Protein AF-A0A8H5B2M3-F1 (afdb_monomer_lite)

pLDDT: mean 76.67, std 19.01, range [39.91, 97.5]

Organism: NCBI:txid980116

Secondary structure (DSSP, 8-state):
---------HHHHHHHHHHHHHHHHHHHHHS----HHHHHHHHHHHHHHS--SS--TT-TTSTT-TTSTT-------S----

Radius of gyration: 32.75 Å; chains: 1; bounding box: 96×36×66 Å

Foldseek 3Di:
DDPDPPPQDPVNVVVVVVVVVVVVVVVVVPDDDDDPVVVVVVVVVVVVVDDDPCPPPPPPVPLPDPPPPPNDDDPPPDDDDD

Sequence (82 aa):
MNSRPHKQSMSELKLRRLVEHNQRLREDLARPRVKVSEASASLIRYCKQTKDHLPSPHSAAFAFVPTTPFFPSTNQHTLESP

Structure (mmCIF, N/CA/C/O backbone):
data_AF-A0A8H5B2M3-F1
#
_entry.id   AF-A0A8H5B2M3-F1
#
loop_
_atom_site.group_PDB
_atom_site.id
_atom_site.type_symbol
_atom_site.label_atom_id
_atom_site.label_alt_id
_atom_site.label_comp_id
_atom_site.label_asym_id
_atom_site.label_entity_id
_atom_site.label_seq_id
_atom_site.pdbx_PDB_ins_code
_atom_site.Cartn_x
_atom_site.Cartn_y
_atom_site.Cartn_z
_atom_site.occupancy
_atom_site.B_iso_or_equiv
_atom_site.auth_seq_id
_atom_site.auth_comp_id
_atom_site.auth_asym_id
_atom_site.auth_atom_id
_atom_site.pdbx_PDB_model_num
ATOM 1 N N . MET A 1 1 ? -28.667 30.668 39.173 1.00 40.34 1 MET A N 1
ATOM 2 C CA . MET A 1 1 ? -28.717 29.478 38.294 1.00 40.34 1 MET A CA 1
ATOM 3 C C . MET A 1 1 ? -27.289 28.963 38.192 1.00 40.34 1 MET A C 1
ATOM 5 O O . MET A 1 1 ? -26.506 29.507 37.427 1.00 40.34 1 MET A O 1
ATOM 9 N N . ASN A 1 2 ? -26.880 28.043 39.067 1.00 40.28 2 ASN A N 1
ATOM 10 C CA . ASN A 1 2 ? -25.464 27.678 39.186 1.00 40.28 2 ASN A CA 1
ATOM 11 C C . ASN A 1 2 ? -25.091 26.674 38.092 1.00 40.28 2 ASN A C 1
ATOM 13 O O . ASN A 1 2 ? -25.255 25.467 38.266 1.00 40.28 2 ASN A O 1
ATOM 17 N N . SER A 1 3 ? -24.578 27.176 36.971 1.00 57.75 3 SER A N 1
ATOM 18 C CA . SER A 1 3 ? -23.937 26.387 35.921 1.00 57.75 3 SER A CA 1
ATOM 19 C C . SER A 1 3 ? -22.619 25.812 36.446 1.00 57.75 3 SER A C 1
ATOM 21 O O . SER A 1 3 ? -21.548 26.392 36.273 1.00 57.75 3 SER A O 1
ATOM 23 N N . ARG A 1 4 ? -22.694 24.674 37.147 1.00 58.16 4 ARG A N 1
ATOM 24 C CA . ARG A 1 4 ? -21.511 23.871 37.475 1.00 58.16 4 ARG A CA 1
ATOM 25 C C . ARG A 1 4 ? -20.871 23.418 36.155 1.00 58.16 4 ARG A C 1
ATOM 27 O O . ARG A 1 4 ? -21.579 22.798 35.362 1.00 58.16 4 ARG A O 1
ATOM 34 N N . PRO A 1 5 ? -19.572 23.673 35.911 1.00 58.34 5 PRO A N 1
ATOM 35 C CA . PRO A 1 5 ? -18.887 23.102 34.761 1.00 58.34 5 PRO A CA 1
ATOM 36 C C . PRO A 1 5 ?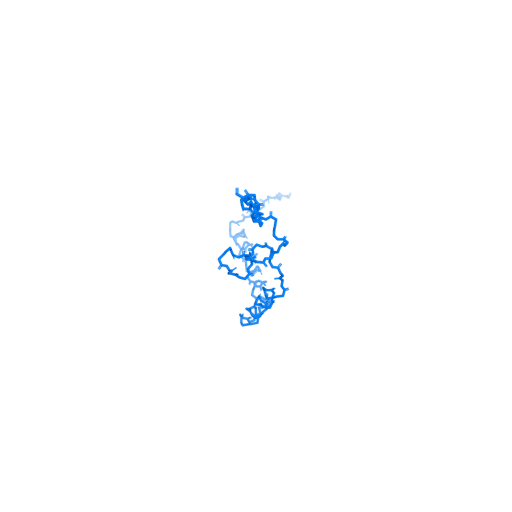 -18.958 21.584 34.911 1.00 58.34 5 PRO A C 1
ATOM 38 O O . PRO A 1 5 ? -18.424 21.016 35.868 1.00 58.34 5 PRO A O 1
ATOM 41 N N . HIS A 1 6 ? -19.714 20.937 34.026 1.00 61.44 6 HIS A N 1
ATOM 42 C CA . HIS A 1 6 ? -19.852 19.491 34.016 1.00 61.44 6 HIS A CA 1
ATOM 43 C C . HIS A 1 6 ? -18.458 18.928 33.741 1.00 61.44 6 HIS A C 1
ATOM 45 O O . HIS A 1 6 ? -17.959 19.013 32.621 1.00 61.44 6 HIS A O 1
ATOM 51 N N . LYS A 1 7 ? -17.785 18.438 34.789 1.00 63.06 7 LYS A N 1
ATOM 52 C CA . LYS A 1 7 ? -16.563 17.648 34.652 1.00 63.06 7 LYS A CA 1
ATOM 53 C C . LYS A 1 7 ? -16.928 16.520 33.699 1.00 63.06 7 LYS A C 1
ATOM 55 O O . LYS A 1 7 ? -17.718 15.661 34.084 1.00 63.06 7 LYS A O 1
ATOM 60 N N . GLN A 1 8 ? -16.429 16.578 32.464 1.00 65.94 8 GLN A N 1
ATOM 61 C CA . GLN A 1 8 ? -16.653 15.527 31.481 1.00 65.94 8 GLN A CA 1
ATOM 62 C C . GLN A 1 8 ? -16.348 14.197 32.149 1.00 65.94 8 GLN A C 1
ATOM 64 O O . GLN A 1 8 ? -15.229 13.959 32.610 1.00 65.94 8 GLN A O 1
ATOM 69 N N . SER A 1 9 ? -17.372 13.358 32.256 1.00 80.00 9 SER A N 1
ATOM 70 C CA . SER A 1 9 ? -17.200 12.013 32.768 1.00 80.00 9 SER A CA 1
ATOM 71 C C . SER A 1 9 ? -16.133 11.316 31.922 1.00 80.00 9 SER A C 1
ATOM 73 O O . SER A 1 9 ? -16.129 11.431 30.694 1.00 80.00 9 SER A O 1
ATOM 75 N N . MET A 1 10 ? -15.245 10.546 32.554 1.00 84.19 10 MET A N 1
ATOM 76 C CA . MET A 1 10 ? -14.267 9.712 31.846 1.00 84.19 10 MET A CA 1
ATOM 77 C C . MET A 1 10 ? -14.920 8.829 30.770 1.00 84.19 10 MET A C 1
ATOM 79 O O . MET A 1 10 ? -14.260 8.480 29.793 1.00 84.19 10 MET A O 1
ATOM 83 N N . SER A 1 11 ? -16.204 8.478 30.923 1.00 85.62 11 SER A N 1
ATOM 84 C CA . SER A 1 11 ? -16.975 7.764 29.899 1.00 85.62 11 SER A CA 1
ATOM 85 C C . SER A 1 11 ? -17.196 8.592 28.629 1.00 85.62 11 SER A C 1
ATOM 87 O O . SER A 1 11 ? -17.006 8.071 27.534 1.00 85.62 11 SER A O 1
ATOM 89 N N . GLU A 1 12 ? -17.524 9.878 28.751 1.00 88.06 12 GLU A N 1
ATOM 90 C CA . GLU A 1 12 ? -17.749 10.772 27.611 1.00 88.06 12 GLU A CA 1
ATOM 91 C C . GLU A 1 12 ? -16.442 11.049 26.859 1.00 88.06 12 GLU A C 1
ATOM 93 O O . GLU A 1 12 ? -16.399 11.004 25.631 1.00 88.06 12 GLU A O 1
ATOM 98 N N . LEU A 1 13 ? -15.341 11.250 27.590 1.00 91.75 13 LEU A N 1
ATOM 99 C CA . LEU A 1 13 ? -14.021 11.438 26.988 1.00 91.75 13 LEU A CA 1
ATOM 100 C C . LEU A 1 13 ? -13.555 10.186 26.227 1.00 91.75 13 LEU A C 1
ATOM 102 O O . LEU A 1 13 ? -13.028 10.290 25.119 1.00 91.75 13 LEU A O 1
ATOM 106 N N . LYS A 1 14 ? -13.759 8.994 26.802 1.00 92.19 14 LYS A N 1
ATOM 107 C CA . LYS A 1 14 ? -13.456 7.719 26.132 1.00 92.19 14 LYS A CA 1
ATOM 108 C C . LYS A 1 14 ? -14.318 7.520 24.885 1.00 92.19 14 LYS A C 1
ATOM 110 O O . LYS A 1 14 ? -13.787 7.102 23.859 1.00 92.19 14 LYS A O 1
ATOM 115 N N . LEU A 1 15 ? -15.609 7.852 24.957 1.00 93.12 15 LEU A N 1
ATOM 116 C CA . LEU A 1 15 ? -16.519 7.774 23.815 1.00 93.12 15 LEU A CA 1
ATOM 117 C C . LEU A 1 15 ? -16.050 8.675 22.667 1.00 93.12 15 LEU A C 1
ATOM 119 O O . LEU A 1 15 ? -15.943 8.203 21.540 1.00 93.12 15 LEU A O 1
ATOM 123 N N . ARG A 1 16 ? -15.696 9.934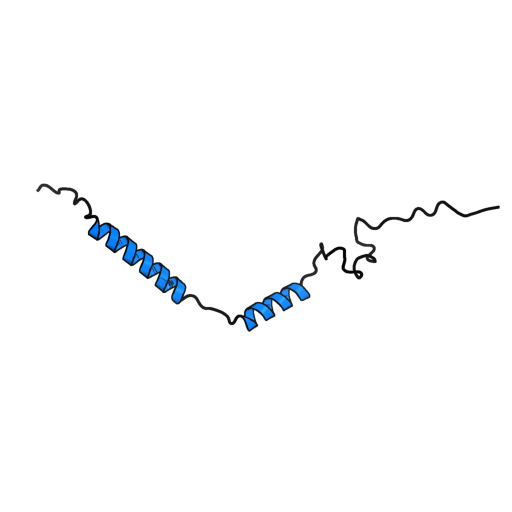 22.955 1.00 93.75 16 ARG A N 1
ATOM 124 C CA . ARG A 1 16 ? -15.162 10.867 21.946 1.00 93.75 16 ARG A CA 1
ATOM 125 C C . ARG A 1 16 ? -13.922 10.307 21.246 1.00 93.75 16 ARG A C 1
ATOM 127 O O . ARG A 1 16 ? -13.893 10.246 20.022 1.00 93.75 16 ARG A O 1
ATOM 134 N N . ARG A 1 17 ? -12.952 9.791 22.010 1.00 95.38 17 ARG A N 1
ATOM 135 C CA . ARG A 1 17 ? -11.741 9.157 21.453 1.00 95.38 17 ARG A CA 1
ATOM 136 C C . ARG A 1 17 ? -12.059 7.961 20.555 1.00 95.38 17 ARG A C 1
ATOM 138 O O . ARG A 1 17 ? -11.428 7.794 19.517 1.00 95.38 17 ARG A O 1
ATOM 145 N N . LEU A 1 18 ? -13.022 7.125 20.948 1.00 96.50 18 LEU A N 1
ATOM 146 C CA . LEU A 1 18 ? -13.442 5.975 20.144 1.00 96.50 18 LEU A CA 1
ATOM 147 C C . LEU A 1 18 ? -14.094 6.405 18.832 1.00 96.50 18 LEU A C 1
ATOM 149 O O . LEU A 1 18 ? -13.801 5.817 17.796 1.00 96.50 18 LEU A O 1
ATOM 153 N N . VAL A 1 19 ? -14.942 7.433 18.863 1.00 96.81 19 VAL A N 1
ATOM 154 C CA . VAL A 1 19 ? -15.587 7.976 17.661 1.00 96.81 19 VAL A CA 1
ATOM 155 C C . VAL A 1 19 ? -14.545 8.558 16.707 1.00 96.81 19 VAL A C 1
ATOM 157 O O . VAL A 1 19 ? -14.550 8.220 15.527 1.00 96.81 19 VAL A O 1
ATOM 160 N N . GLU A 1 20 ? -13.607 9.356 17.216 1.00 96.88 20 GLU A N 1
ATOM 161 C CA . GLU A 1 20 ? -12.502 9.904 16.420 1.00 96.88 20 GLU A CA 1
ATOM 162 C C . GLU A 1 20 ? -11.630 8.799 15.810 1.00 96.88 20 GLU A C 1
ATOM 164 O O . GLU A 1 20 ? -11.269 8.859 14.635 1.00 96.88 20 GLU A O 1
ATOM 169 N N . HIS A 1 21 ? -11.307 7.759 16.583 1.00 97.50 21 HIS A N 1
ATOM 170 C CA . HIS A 1 21 ? -10.531 6.630 16.078 1.00 97.50 21 HIS A CA 1
ATOM 171 C C . HIS A 1 21 ? -11.295 5.847 15.006 1.00 97.50 21 HIS A C 1
ATOM 173 O O . HIS A 1 21 ? -10.732 5.511 13.967 1.00 97.50 21 HIS A O 1
ATOM 179 N N . ASN A 1 22 ? -12.586 5.600 15.225 1.00 97.44 22 ASN A N 1
ATOM 180 C CA . ASN A 1 22 ? -13.438 4.927 14.255 1.00 97.44 22 ASN A CA 1
ATOM 181 C C . ASN A 1 22 ? -13.531 5.716 12.943 1.00 97.44 22 ASN A C 1
ATOM 183 O O . ASN A 1 22 ? -13.475 5.119 11.870 1.00 97.44 22 ASN A O 1
ATOM 187 N N . GLN A 1 23 ? -13.606 7.045 13.030 1.00 97.44 23 GLN A N 1
ATOM 188 C CA . GLN A 1 23 ? -13.594 7.921 11.866 1.00 97.44 23 GLN A CA 1
ATOM 189 C C . GLN A 1 23 ? -12.296 7.768 11.058 1.00 97.44 23 GLN A C 1
ATOM 191 O O . GLN A 1 23 ? -12.362 7.505 9.860 1.00 97.44 23 GLN A O 1
ATOM 196 N N . ARG A 1 24 ? -11.127 7.812 11.713 1.00 96.62 24 ARG A N 1
ATOM 197 C CA . ARG A 1 24 ? -9.825 7.594 11.048 1.00 96.62 24 ARG A CA 1
ATOM 198 C C . ARG A 1 24 ? -9.738 6.221 10.377 1.00 96.62 24 ARG A C 1
ATOM 200 O O . ARG A 1 24 ? -9.310 6.119 9.235 1.00 96.62 24 ARG A O 1
ATOM 207 N N . LEU A 1 25 ? -10.210 5.170 11.050 1.00 97.12 25 LEU A N 1
ATOM 208 C CA . LEU A 1 25 ? -10.235 3.821 10.476 1.00 97.12 25 LEU A CA 1
ATOM 209 C C . LEU A 1 25 ? -11.144 3.725 9.243 1.00 97.12 25 LEU A C 1
ATOM 211 O O . LEU A 1 25 ? -10.807 3.027 8.289 1.00 97.12 25 LEU A O 1
ATOM 215 N N . ARG A 1 26 ? -12.291 4.415 9.247 1.00 96.50 26 ARG A N 1
ATOM 216 C CA . ARG A 1 26 ? -13.188 4.474 8.082 1.00 96.50 26 ARG A CA 1
ATOM 217 C C . ARG A 1 26 ? -12.542 5.202 6.908 1.00 96.50 26 ARG A C 1
ATOM 219 O O . ARG A 1 26 ? -12.671 4.739 5.779 1.00 96.50 26 ARG A O 1
ATOM 226 N N . GLU A 1 27 ? -11.830 6.293 7.169 1.00 96.38 27 GLU A N 1
ATOM 227 C CA . GLU A 1 27 ? -11.074 7.032 6.152 1.00 96.38 27 GLU A CA 1
ATOM 228 C C . GLU A 1 27 ? -9.945 6.180 5.552 1.00 96.38 27 GLU A C 1
ATOM 230 O O . GLU A 1 27 ? -9.808 6.108 4.330 1.00 96.38 27 GLU A O 1
ATOM 235 N N . ASP A 1 28 ? -9.189 5.467 6.390 1.00 94.25 28 ASP A N 1
ATOM 236 C CA . ASP A 1 28 ? -8.123 4.560 5.949 1.00 94.25 28 ASP A CA 1
ATOM 237 C C . ASP A 1 28 ? -8.661 3.365 5.151 1.00 94.25 28 ASP A C 1
ATOM 239 O O . ASP A 1 28 ? -8.026 2.912 4.194 1.00 94.25 28 ASP A O 1
ATOM 243 N N . LEU A 1 29 ? -9.842 2.859 5.516 1.00 94.56 29 LEU A N 1
ATOM 244 C CA . LEU A 1 29 ? -10.519 1.790 4.783 1.00 94.56 29 LEU A CA 1
ATOM 245 C C . LEU A 1 29 ? -10.999 2.271 3.410 1.00 94.56 29 LEU A C 1
ATOM 247 O O . LEU A 1 29 ? -10.873 1.535 2.433 1.00 94.56 29 LEU A O 1
ATOM 251 N N . ALA A 1 30 ? -11.519 3.496 3.326 1.00 95.94 30 ALA A N 1
ATOM 252 C CA . ALA A 1 30 ? -11.995 4.090 2.080 1.00 95.94 30 ALA A CA 1
ATOM 253 C C . ALA A 1 30 ? -10.859 4.511 1.128 1.00 95.94 30 ALA A C 1
ATOM 255 O O . ALA A 1 30 ? -11.121 4.816 -0.038 1.00 95.94 30 ALA A O 1
ATOM 256 N N . ARG A 1 31 ? -9.599 4.538 1.589 1.00 95.00 31 ARG A N 1
ATOM 257 C CA . ARG A 1 31 ? -8.458 4.943 0.762 1.00 95.00 31 ARG A CA 1
ATOM 258 C C . ARG A 1 31 ? -8.259 3.958 -0.407 1.00 95.00 31 ARG A C 1
ATOM 260 O O . ARG A 1 31 ? -8.072 2.761 -0.168 1.00 95.00 31 ARG A O 1
ATOM 267 N N . PRO A 1 32 ? -8.242 4.432 -1.669 1.00 94.50 32 PRO A N 1
ATOM 268 C CA . PRO A 1 32 ? -8.080 3.559 -2.827 1.00 94.50 32 PRO A CA 1
ATOM 269 C C . PRO A 1 32 ? -6.705 2.884 -2.812 1.00 94.50 32 PRO A C 1
ATOM 271 O O . PRO A 1 32 ? -5.681 3.526 -2.572 1.00 94.50 32 PRO A O 1
ATOM 274 N N . ARG A 1 33 ? -6.683 1.575 -3.079 1.00 95.19 33 ARG A N 1
ATOM 275 C CA . ARG A 1 33 ? -5.462 0.764 -3.150 1.00 95.19 33 ARG A CA 1
ATOM 276 C C . ARG A 1 33 ? -5.220 0.321 -4.588 1.00 95.19 33 ARG A C 1
ATOM 278 O O . ARG A 1 33 ? -6.145 -0.124 -5.261 1.00 95.19 33 ARG A O 1
ATOM 285 N N . VAL A 1 34 ? -3.969 0.398 -5.028 1.00 95.06 34 VAL A N 1
ATOM 286 C CA . VAL A 1 34 ? -3.523 -0.169 -6.308 1.00 95.06 34 VAL A CA 1
ATOM 287 C C . VAL A 1 34 ? -3.092 -1.621 -6.122 1.00 95.06 34 VAL A C 1
ATOM 289 O O . VAL A 1 34 ? -2.714 -2.037 -5.023 1.00 95.06 34 VAL A O 1
ATOM 292 N N . LYS A 1 35 ? -3.128 -2.412 -7.197 1.00 96.88 35 LYS A N 1
ATOM 293 C CA . LYS A 1 35 ? -2.602 -3.781 -7.156 1.00 96.88 35 LYS A CA 1
ATOM 294 C C . LYS A 1 35 ? -1.085 -3.741 -7.016 1.00 96.88 35 LYS A C 1
ATOM 296 O O . LYS A 1 35 ? -0.417 -2.939 -7.663 1.00 96.88 35 LYS A O 1
ATOM 301 N N . VAL A 1 36 ? -0.530 -4.666 -6.236 1.00 97.06 36 VAL A N 1
ATOM 302 C CA . VAL A 1 36 ? 0.926 -4.765 -6.047 1.00 97.06 36 VAL A CA 1
ATOM 303 C C . VAL A 1 36 ? 1.639 -4.952 -7.386 1.00 97.06 36 VAL A C 1
ATOM 305 O O . VAL A 1 36 ? 2.628 -4.280 -7.642 1.00 97.06 36 VAL A O 1
ATOM 308 N N . SER A 1 37 ? 1.091 -5.774 -8.286 1.00 97.19 37 SER A N 1
ATOM 309 C CA . SER A 1 37 ? 1.649 -5.977 -9.629 1.00 97.19 37 SER A CA 1
ATOM 310 C C . SER A 1 37 ? 1.772 -4.677 -10.433 1.00 97.19 37 SER A C 1
ATOM 312 O O . SER A 1 37 ? 2.762 -4.474 -11.131 1.00 97.19 37 SER A O 1
ATOM 314 N N . GLU A 1 38 ? 0.786 -3.785 -10.320 1.00 96.62 38 GLU A N 1
ATOM 315 C CA . GLU A 1 38 ? 0.775 -2.481 -10.988 1.00 96.62 38 GLU A CA 1
ATOM 316 C C . GLU A 1 38 ? 1.795 -1.526 -10.358 1.00 96.62 38 GLU A C 1
ATOM 318 O O . GLU A 1 38 ? 2.600 -0.918 -11.066 1.00 96.62 38 GLU A O 1
ATOM 323 N N . ALA A 1 39 ? 1.824 -1.460 -9.024 1.00 96.94 39 ALA A N 1
ATOM 324 C CA . ALA A 1 39 ? 2.801 -0.663 -8.289 1.00 96.94 39 ALA A CA 1
ATOM 325 C C . ALA A 1 39 ? 4.245 -1.095 -8.607 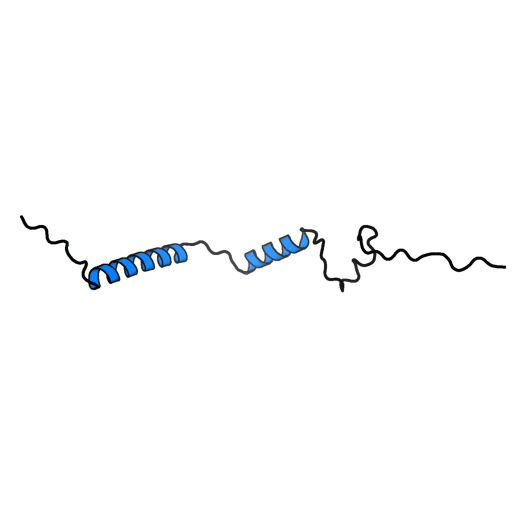1.00 96.94 39 ALA A C 1
ATOM 327 O O . ALA A 1 39 ? 5.090 -0.255 -8.920 1.00 96.94 39 ALA A O 1
ATOM 328 N N . SER A 1 40 ? 4.525 -2.402 -8.605 1.00 97.12 40 SER A N 1
ATOM 329 C CA . SER A 1 40 ? 5.839 -2.956 -8.949 1.00 97.12 40 SER A CA 1
ATOM 330 C C . SER A 1 40 ? 6.234 -2.649 -10.393 1.00 97.12 40 SER A C 1
ATOM 332 O O . SER A 1 40 ? 7.373 -2.257 -10.642 1.00 97.12 40 SER A O 1
ATOM 334 N N . ALA A 1 41 ? 5.306 -2.772 -11.348 1.00 96.81 41 ALA A N 1
ATOM 335 C CA . ALA A 1 41 ? 5.575 -2.438 -12.746 1.00 96.81 41 ALA A CA 1
ATOM 336 C C . ALA A 1 41 ? 5.915 -0.948 -12.931 1.00 96.81 41 ALA A C 1
ATOM 338 O O . ALA A 1 41 ? 6.818 -0.616 -13.702 1.00 96.81 41 ALA A O 1
ATOM 339 N N . SER A 1 42 ? 5.230 -0.061 -12.201 1.00 94.88 42 SER A N 1
ATOM 340 C CA . SER A 1 42 ? 5.513 1.378 -12.194 1.00 94.88 42 SER A CA 1
ATOM 341 C C . SER A 1 42 ? 6.915 1.683 -11.651 1.00 94.88 42 SER A C 1
ATOM 343 O O . SER A 1 42 ? 7.685 2.393 -12.298 1.00 94.88 42 SER A O 1
ATOM 345 N N . LEU A 1 43 ? 7.297 1.065 -10.526 1.00 95.94 43 LEU A N 1
ATOM 346 C CA . LEU A 1 43 ? 8.636 1.215 -9.942 1.00 95.94 43 LEU A CA 1
ATOM 347 C C . LEU A 1 43 ? 9.742 0.729 -10.887 1.00 95.94 43 LEU A C 1
ATOM 349 O O . LEU A 1 43 ? 10.716 1.442 -11.112 1.00 95.94 43 LEU A O 1
ATOM 353 N N . ILE A 1 44 ? 9.574 -0.448 -11.501 1.00 94.50 44 ILE A N 1
ATOM 354 C CA . ILE A 1 44 ? 10.540 -0.982 -12.475 1.00 94.50 44 ILE A CA 1
ATOM 355 C C . ILE A 1 44 ? 10.704 -0.019 -13.652 1.00 94.50 44 ILE A C 1
ATOM 357 O O . ILE A 1 44 ? 11.823 0.220 -14.105 1.00 94.50 44 ILE A O 1
ATOM 361 N N . ARG A 1 45 ? 9.598 0.535 -14.161 1.00 95.12 45 ARG A N 1
ATOM 362 C CA . ARG A 1 45 ? 9.633 1.511 -15.253 1.00 95.12 45 ARG A CA 1
ATOM 363 C C . ARG A 1 45 ? 10.409 2.762 -14.848 1.00 95.12 45 ARG A C 1
ATOM 365 O O . ARG A 1 45 ? 11.287 3.174 -15.600 1.00 95.12 45 ARG A O 1
ATOM 372 N N . TYR A 1 46 ? 10.127 3.310 -13.668 1.00 94.75 46 TYR A N 1
ATOM 373 C CA . TYR A 1 46 ? 10.822 4.484 -13.141 1.00 94.75 46 TYR A CA 1
ATOM 374 C C . TYR A 1 46 ? 12.335 4.248 -13.036 1.00 94.75 46 TYR A C 1
ATOM 376 O O . TYR A 1 46 ? 13.116 5.020 -13.585 1.00 94.75 46 TYR A O 1
ATOM 384 N N . CYS A 1 47 ? 12.755 3.134 -12.431 1.00 90.94 47 CYS A N 1
ATOM 385 C CA . CYS A 1 47 ? 14.172 2.784 -12.300 1.00 90.94 47 CYS A CA 1
ATOM 386 C C . CYS A 1 47 ? 14.879 2.561 -13.647 1.00 90.94 47 CYS A C 1
ATOM 388 O O . CYS A 1 47 ? 16.086 2.746 -13.736 1.00 90.94 47 CYS A O 1
ATOM 390 N N . LYS A 1 48 ? 14.154 2.149 -14.695 1.00 88.00 48 LYS A N 1
ATOM 391 C CA . LYS A 1 48 ? 14.722 1.940 -16.039 1.00 88.00 48 LYS A CA 1
ATOM 392 C C . LYS A 1 48 ? 14.838 3.221 -16.862 1.00 88.00 48 LYS A C 1
ATOM 394 O O . LYS A 1 48 ? 15.684 3.289 -17.747 1.00 88.00 48 LYS A O 1
ATOM 399 N N . GLN A 1 49 ? 13.953 4.189 -16.637 1.00 89.06 49 GLN A N 1
ATOM 400 C CA . GLN A 1 49 ? 13.893 5.428 -17.419 1.00 89.06 49 GLN A CA 1
ATOM 401 C C . GLN A 1 49 ? 14.754 6.537 -16.816 1.00 89.06 49 GLN A C 1
ATOM 403 O O . GLN A 1 49 ? 15.286 7.372 -17.546 1.00 89.06 49 GLN A O 1
ATOM 408 N N . THR A 1 50 ? 14.906 6.540 -15.495 1.00 82.94 50 THR A N 1
ATOM 409 C CA . THR A 1 50 ? 15.701 7.540 -14.789 1.00 82.94 50 THR A CA 1
ATOM 410 C C . THR A 1 50 ? 17.168 7.124 -14.788 1.00 82.94 50 THR A C 1
ATOM 412 O O . THR A 1 50 ? 17.516 6.035 -14.335 1.00 82.94 50 THR A O 1
ATOM 415 N N . LYS A 1 51 ? 18.045 7.992 -15.300 1.00 77.38 51 LYS A N 1
ATOM 416 C CA . LYS A 1 51 ? 19.493 7.764 -15.284 1.00 77.38 51 LYS A CA 1
ATOM 417 C C . LYS A 1 51 ? 20.034 8.058 -13.886 1.00 77.38 51 LYS A C 1
ATOM 419 O O . LYS A 1 51 ? 19.971 9.195 -13.433 1.00 77.38 51 LYS A O 1
ATOM 424 N N . ASP A 1 52 ? 20.555 7.035 -13.218 1.00 79.75 52 ASP A N 1
ATOM 425 C CA . ASP A 1 52 ? 21.227 7.179 -11.927 1.00 79.75 52 ASP A CA 1
ATOM 426 C C . ASP A 1 52 ? 22.686 7.623 -12.139 1.00 79.75 52 ASP A C 1
ATOM 428 O O . ASP A 1 52 ? 23.397 7.066 -12.980 1.00 79.75 52 ASP A O 1
ATOM 432 N N . HIS A 1 53 ? 23.119 8.650 -11.407 1.00 77.62 53 HIS A N 1
ATOM 433 C CA . HIS A 1 53 ? 24.492 9.167 -11.431 1.00 77.62 53 HIS A CA 1
ATOM 434 C C . HIS A 1 53 ? 25.404 8.477 -10.406 1.00 77.62 53 HIS A C 1
ATOM 436 O O . HIS A 1 53 ? 26.618 8.670 -10.451 1.00 77.62 53 HIS A O 1
ATOM 442 N N . LEU A 1 54 ? 24.833 7.651 -9.523 1.00 77.50 54 LEU A N 1
ATOM 443 C CA . LEU A 1 54 ? 25.532 6.802 -8.561 1.00 77.50 54 LEU A CA 1
ATOM 444 C C . LEU A 1 54 ? 25.267 5.307 -8.838 1.00 77.50 54 LEU A C 1
ATOM 446 O O . LEU A 1 54 ? 24.887 4.573 -7.921 1.00 77.50 54 LEU A O 1
ATOM 450 N N . PRO A 1 55 ? 25.443 4.806 -10.078 1.00 64.12 55 PRO A N 1
ATOM 451 C CA . PRO A 1 55 ? 25.297 3.381 -10.323 1.00 64.12 55 PRO A CA 1
ATOM 452 C C . PRO A 1 55 ? 26.353 2.620 -9.517 1.00 64.12 55 PRO A C 1
ATOM 454 O O . PRO A 1 55 ? 27.487 3.077 -9.362 1.00 64.12 55 PRO A O 1
ATOM 457 N N . SER A 1 56 ? 25.969 1.450 -9.000 1.00 61.56 56 SER A N 1
ATOM 458 C CA . SER A 1 56 ? 26.853 0.592 -8.209 1.00 61.56 56 SER A CA 1
ATOM 459 C C . SER A 1 56 ? 28.236 0.458 -8.873 1.00 61.56 56 SER A C 1
ATOM 461 O O . SER A 1 56 ? 28.301 0.102 -10.059 1.00 61.56 56 SER A O 1
ATOM 463 N N . PRO A 1 57 ? 29.336 0.686 -8.126 1.00 57.25 57 PRO A N 1
ATOM 464 C CA . PRO A 1 57 ? 30.699 0.673 -8.662 1.00 57.25 57 PRO A CA 1
ATOM 465 C C . PRO A 1 57 ? 31.129 -0.694 -9.215 1.00 57.25 57 PRO A C 1
ATOM 467 O O . PRO A 1 57 ? 32.147 -0.788 -9.890 1.00 57.25 57 PRO A O 1
ATOM 470 N N . HIS A 1 58 ? 30.355 -1.756 -8.967 1.00 57.47 58 HIS A N 1
ATOM 471 C CA . HIS A 1 58 ? 30.611 -3.096 -9.498 1.00 57.47 58 HIS A CA 1
ATOM 472 C C . HIS A 1 58 ? 29.863 -3.396 -10.814 1.00 57.47 58 HIS A C 1
ATOM 474 O O . HIS A 1 58 ? 29.988 -4.485 -11.375 1.00 57.47 58 HIS A O 1
ATOM 480 N N . SER A 1 59 ? 29.072 -2.454 -11.341 1.00 50.94 59 SER A N 1
ATOM 481 C CA . SER A 1 59 ? 28.533 -2.586 -12.696 1.00 50.94 59 SER A CA 1
ATOM 482 C C . SER A 1 59 ? 29.628 -2.231 -13.710 1.00 50.94 59 SER A C 1
ATOM 484 O O . SER A 1 59 ? 29.936 -1.068 -13.956 1.00 50.94 59 SER A O 1
ATOM 486 N N . ALA A 1 60 ? 30.239 -3.260 -14.303 1.00 52.94 60 ALA A N 1
ATOM 487 C CA . ALA A 1 60 ? 31.367 -3.153 -15.237 1.00 52.94 60 ALA A CA 1
ATOM 488 C C . ALA A 1 60 ? 31.123 -2.226 -16.453 1.00 52.94 60 ALA A C 1
ATOM 490 O O . ALA A 1 60 ? 32.064 -1.855 -17.146 1.00 52.94 60 ALA A O 1
ATOM 491 N N . ALA A 1 61 ? 29.876 -1.815 -16.701 1.00 54.75 61 ALA A N 1
ATOM 492 C CA . ALA A 1 61 ? 29.502 -0.916 -17.787 1.00 54.75 61 ALA A CA 1
ATOM 493 C C . ALA A 1 61 ? 29.837 0.571 -17.534 1.00 54.75 61 ALA A C 1
ATOM 495 O O . ALA A 1 61 ? 29.872 1.337 -18.493 1.00 54.75 61 ALA A O 1
ATOM 496 N N . PHE A 1 62 ? 30.078 1.002 -16.286 1.00 52.78 62 PHE A N 1
ATOM 497 C CA . PH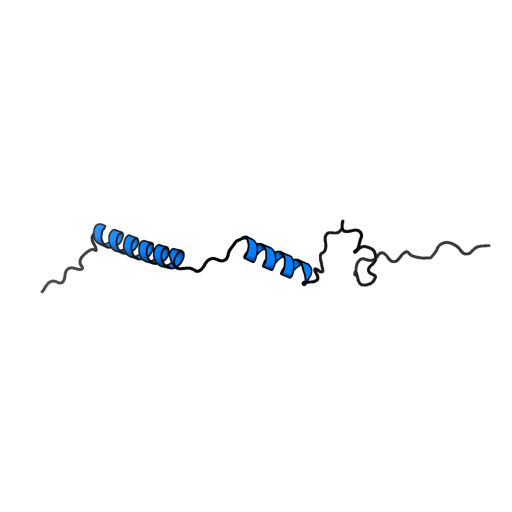E A 1 62 ? 30.289 2.429 -15.972 1.00 52.78 62 PHE A CA 1
ATOM 498 C C . PHE A 1 62 ? 31.758 2.852 -15.837 1.00 52.78 62 PHE A C 1
ATOM 500 O O . PHE A 1 62 ? 32.058 4.043 -15.894 1.00 52.78 62 PHE A O 1
ATOM 507 N N . ALA A 1 63 ? 32.684 1.895 -15.721 1.00 52.69 63 ALA A N 1
ATOM 508 C CA . ALA A 1 63 ? 34.119 2.169 -15.591 1.00 52.69 63 ALA A CA 1
ATOM 509 C C . ALA A 1 63 ? 34.764 2.743 -16.874 1.00 52.69 63 ALA A C 1
ATOM 511 O O . ALA A 1 63 ? 35.908 3.184 -16.843 1.00 52.69 63 ALA A O 1
ATOM 512 N N . PHE A 1 64 ? 34.033 2.769 -17.994 1.00 53.47 64 PHE A N 1
ATOM 513 C CA . PHE A 1 64 ? 34.508 3.258 -19.290 1.00 53.47 64 PHE A CA 1
ATOM 514 C C . PHE A 1 64 ? 33.662 4.432 -19.810 1.00 53.47 64 PHE A C 1
ATOM 516 O O . PHE A 1 64 ? 33.310 4.491 -20.986 1.00 53.47 64 PHE A O 1
ATOM 523 N N . VAL A 1 65 ? 33.273 5.366 -18.934 1.00 59.03 65 VAL A N 1
ATOM 524 C CA . VAL A 1 65 ? 32.643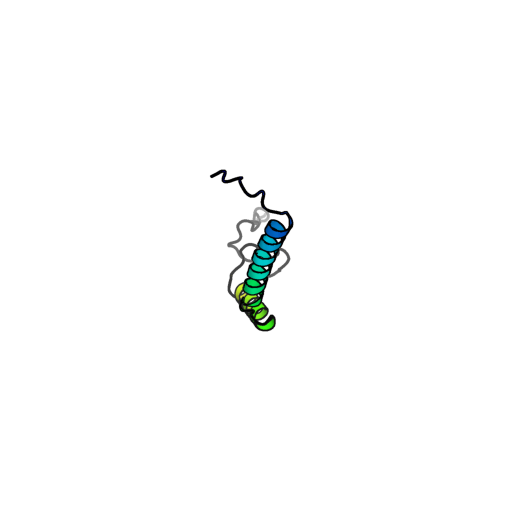 6.621 -19.370 1.00 59.03 65 VAL A CA 1
ATOM 525 C C . VAL A 1 65 ? 33.562 7.800 -19.021 1.00 59.03 65 VAL A C 1
ATOM 527 O O . VAL A 1 65 ? 33.736 8.100 -17.835 1.00 59.03 65 VAL A O 1
ATOM 530 N N . PRO A 1 66 ? 34.120 8.509 -20.024 1.00 58.41 66 PRO A N 1
ATOM 531 C CA . PRO A 1 66 ? 35.088 9.592 -19.815 1.00 58.41 66 PRO A CA 1
ATOM 532 C C . PRO A 1 66 ? 34.494 10.829 -19.123 1.00 58.41 66 PRO A C 1
ATOM 534 O O . PRO A 1 66 ? 35.226 11.723 -18.720 1.00 58.41 66 PRO A O 1
ATOM 537 N N . THR A 1 67 ? 33.170 10.893 -18.955 1.00 60.34 67 THR A N 1
ATOM 538 C CA . THR A 1 67 ? 32.488 11.965 -18.212 1.00 60.34 67 THR A CA 1
ATOM 539 C C . THR A 1 67 ? 32.444 11.733 -16.701 1.00 60.34 67 THR A C 1
ATOM 541 O O . THR A 1 67 ? 31.863 12.548 -15.987 1.00 60.34 67 THR A O 1
ATOM 544 N N . THR A 1 68 ? 32.990 10.625 -16.187 1.00 64.00 68 THR A N 1
ATOM 545 C CA . THR A 1 68 ? 33.072 10.415 -14.736 1.00 64.00 68 THR A CA 1
ATOM 546 C C . THR A 1 68 ? 34.235 11.230 -14.153 1.00 64.00 68 THR A C 1
ATOM 548 O O . THR A 1 68 ? 35.366 11.100 -14.618 1.00 64.00 68 THR A O 1
ATOM 551 N N . PRO A 1 69 ? 34.003 12.063 -13.121 1.00 64.38 69 PRO A N 1
ATOM 552 C CA . PRO A 1 69 ? 35.024 12.973 -12.585 1.00 64.38 69 PRO A CA 1
ATOM 553 C C . PRO A 1 69 ? 36.198 12.264 -11.883 1.00 64.38 69 PRO A C 1
ATOM 555 O O . PRO A 1 69 ? 37.137 12.927 -11.459 1.00 64.38 69 PRO A O 1
ATOM 558 N N . PHE A 1 70 ? 36.150 10.934 -11.748 1.00 63.94 70 PHE A N 1
ATOM 559 C CA . PHE A 1 70 ? 37.153 10.108 -11.066 1.00 63.94 70 PHE A CA 1
ATOM 560 C C . PHE A 1 70 ? 37.957 9.206 -12.018 1.00 63.94 70 PHE A C 1
ATOM 562 O O . PHE A 1 70 ? 38.644 8.293 -11.559 1.00 63.94 70 PHE A O 1
ATOM 569 N N . PHE A 1 71 ? 37.863 9.424 -13.337 1.00 62.03 71 PHE A N 1
ATOM 570 C CA . PHE A 1 71 ? 38.632 8.651 -14.312 1.00 62.03 71 PHE A CA 1
ATOM 571 C C . PHE A 1 71 ? 40.143 8.865 -14.086 1.00 62.03 71 PHE A C 1
ATOM 573 O O . PHE A 1 71 ? 40.601 10.011 -14.126 1.00 62.03 71 PHE A O 1
ATOM 580 N N . PRO A 1 72 ? 40.939 7.810 -13.825 1.00 64.88 72 PRO A N 1
ATOM 581 C CA . PRO A 1 72 ? 42.367 7.973 -13.603 1.00 64.88 72 PRO A CA 1
ATOM 582 C C . PRO A 1 72 ? 43.053 8.319 -14.930 1.00 64.88 72 PRO A C 1
ATOM 584 O O . PRO A 1 72 ? 43.158 7.479 -15.821 1.00 64.88 72 PRO A O 1
ATOM 587 N N . SER A 1 73 ? 43.547 9.552 -15.070 1.00 60.12 73 SER A N 1
ATOM 588 C CA . SER A 1 73 ? 44.475 9.902 -16.151 1.00 60.12 73 SER A CA 1
ATOM 589 C C . SER A 1 73 ? 45.770 9.114 -15.965 1.00 60.12 73 SER A C 1
ATOM 591 O O . SER A 1 73 ? 46.590 9.437 -15.105 1.00 60.12 73 SER A O 1
ATOM 593 N N . THR A 1 74 ? 45.965 8.0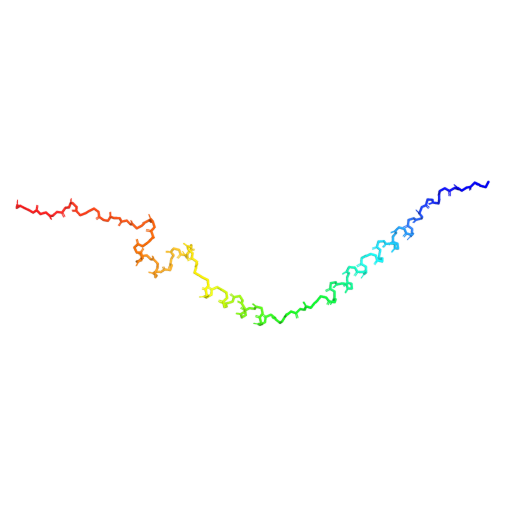62 -16.758 1.00 62.16 74 THR A N 1
ATOM 594 C CA . THR A 1 74 ? 47.256 7.380 -16.873 1.00 62.16 74 THR A CA 1
ATOM 595 C C . THR A 1 74 ? 48.292 8.382 -17.388 1.00 62.16 74 THR A C 1
ATOM 597 O O . THR A 1 74 ? 48.245 8.798 -18.544 1.00 62.16 74 THR A O 1
ATOM 600 N N . ASN A 1 75 ? 49.219 8.795 -16.519 1.00 50.12 75 ASN A N 1
ATOM 601 C CA . ASN A 1 75 ? 50.388 9.592 -16.888 1.00 50.12 75 ASN A CA 1
ATOM 602 C C . ASN A 1 75 ? 51.252 8.806 -17.890 1.00 50.12 75 ASN A C 1
ATOM 604 O O . ASN A 1 75 ? 51.906 7.836 -17.515 1.00 50.12 75 ASN A O 1
ATOM 608 N N . GLN A 1 76 ? 51.272 9.234 -19.154 1.00 52.97 76 GLN A N 1
ATOM 609 C CA . GLN A 1 76 ? 52.152 8.696 -20.199 1.00 52.97 76 GLN A CA 1
ATOM 610 C C . GLN A 1 76 ? 53.547 9.342 -20.155 1.00 52.97 76 GLN A C 1
ATOM 612 O O . GLN A 1 76 ? 53.961 10.001 -21.102 1.00 52.97 76 GLN A O 1
ATOM 617 N N . HIS A 1 77 ? 54.289 9.176 -19.059 1.00 50.84 77 HIS A N 1
ATOM 618 C CA . HIS A 1 77 ? 55.698 9.592 -19.007 1.00 50.84 77 HIS A CA 1
ATOM 619 C C . HIS A 1 77 ? 56.603 8.421 -18.624 1.00 50.84 77 HIS A C 1
ATOM 621 O O . HIS A 1 77 ? 57.330 8.440 -17.636 1.00 50.84 77 HIS A O 1
ATOM 627 N N . THR A 1 78 ? 56.550 7.349 -19.404 1.00 54.75 78 THR A N 1
ATOM 628 C CA . THR A 1 78 ? 57.642 6.375 -19.485 1.00 54.75 78 THR A CA 1
ATOM 629 C C . THR A 1 78 ? 57.598 5.784 -20.886 1.00 54.75 78 THR A C 1
ATOM 631 O O . THR A 1 78 ? 56.529 5.355 -21.307 1.00 54.75 78 THR A O 1
ATOM 634 N N . LEU A 1 79 ? 58.756 5.745 -21.551 1.00 54.28 79 LEU A N 1
ATOM 635 C CA . LEU A 1 79 ? 59.025 5.287 -22.924 1.00 54.28 79 LEU A CA 1
ATOM 636 C C . LEU A 1 79 ? 59.021 6.394 -23.991 1.00 54.28 79 LEU A C 1
ATOM 638 O O . LEU A 1 79 ? 58.038 6.590 -24.688 1.00 54.28 79 LEU A O 1
ATOM 642 N N . GLU A 1 80 ? 60.171 7.049 -24.150 1.00 45.59 80 GLU A N 1
ATOM 643 C CA . GLU A 1 80 ? 60.881 7.092 -25.437 1.00 45.59 80 GLU A CA 1
ATOM 644 C C . GLU A 1 80 ? 62.391 7.084 -25.135 1.00 45.59 80 GLU A C 1
ATOM 646 O O . GLU A 1 80 ? 62.875 7.841 -24.291 1.00 45.59 80 GLU A O 1
ATOM 651 N N . SER A 1 81 ? 63.079 6.122 -25.750 1.00 39.91 81 SER A N 1
ATOM 652 C CA . SER A 1 81 ? 64.520 5.822 -25.665 1.00 39.91 81 SER A CA 1
ATOM 653 C C . SER A 1 81 ? 65.357 6.863 -26.452 1.00 39.91 81 SER A C 1
ATOM 655 O O . SER A 1 81 ? 64.766 7.809 -26.976 1.00 39.91 81 SER A O 1
ATOM 657 N N . PRO A 1 82 ? 66.704 6.778 -26.551 1.00 60.88 82 PRO A N 1
ATOM 658 C CA . PRO A 1 82 ? 67.497 5.603 -26.965 1.00 60.88 82 PRO A CA 1
ATOM 659 C C . PRO A 1 82 ? 68.325 4.963 -25.844 1.00 60.88 82 PRO A C 1
ATOM 661 O O . PRO A 1 82 ? 68.925 5.711 -25.040 1.00 60.88 82 PRO A O 1
#

InterPro domains:
  IPR015898 G-protein, gamma subunit-like domain [PF00631] (12-54)
  IPR015898 G-protein, gamma subunit-like domain [SM01224] (11-65)
  IPR036284 G-protein gamma-like domain superfamily [G3DSA:4.10.260.10] (5-64)
  IPR036284 G-protein gamma-like domain superfamily [SSF48670] (17-53)
  IPR041848 Guanine nucleotide-binding protein subunit gamma, fungal [PTHR28189] (4-54)